Protein AF-Q1W9N3-F1 (afdb_monomer)

Mean predicted aligned error: 5.61 Å

Foldseek 3Di:
DVVVVVVVVVVVVVVVVVVVVLVVVLVVQVPPPCLVVDDPVVNVVCSVPVVD

pLDDT: mean 87.3, std 8.58, range [54.66, 95.19]

InterPro domains:
  IPR000536 Nuclear hormone receptor, ligand-binding domain [PF00104] (19-51)
  IPR000536 Nuclear hormone receptor, ligand-binding domain [PS51843] (1-52)
  IPR001723 Nuclear hormone receptor [PR00398] (17-38)
  IPR001723 Nuclear hormone receptor [PR00398] (38-52)
  IPR035500 Nuclear hormone receptor-like domain superfamily [G3DSA:1.10.565.10] (1-52)
  IPR035500 Nuclear hormone receptor-like domain superfamily [SSF48508] (3-51)
  IPR050234 Nuclear hormone receptor family NR1 subfamily [PTHR24082] (2-51)

Nearest PDB structures (foldseek):
  3dzu-assembly1_D  TM=9.464E-01  e=1.743E-04  Homo sapiens
  2q8s-assembly1_B  TM=9.363E-01  e=2.181E-04  unclassified
  4o8f-assembly3_B  TM=9.210E-01  e=2.181E-04  Homo sapiens
  4mdd-assembl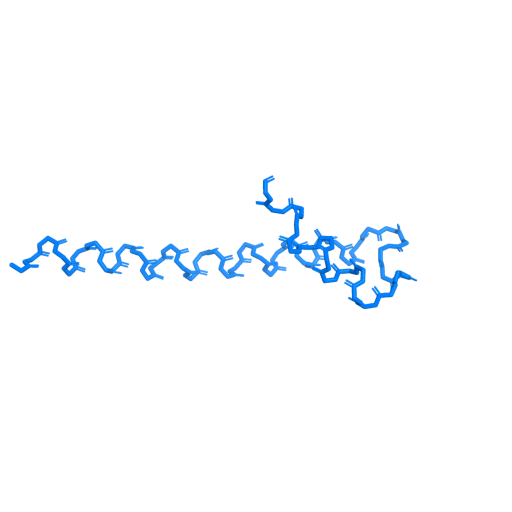y1_B  TM=8.625E-01  e=2.473E-01  Homo sapiens

Solvent-accessible surface area (backbone atoms only — not comparable to full-atom values): 3061 Å² total; per-residue (Å²): 114,72,70,58,56,54,50,50,54,52,50,54,52,51,51,54,54,49,53,52,50,52,51,52,52,52,57,52,46,59,70,40,87,66,46,72,75,46,56,72,67,54,48,51,46,50,62,67,57,68,77,112

Structure (mmCIF, N/CA/C/O backbone):
data_AF-Q1W9N3-F1
#
_entry.id   AF-Q1W9N3-F1
#
loop_
_atom_site.group_PDB
_atom_site.id
_atom_site.type_symbol
_atom_site.label_atom_id
_atom_site.label_alt_id
_atom_site.label_comp_id
_atom_site.label_asym_id
_atom_site.label_entity_id
_atom_site.label_seq_id
_atom_site.pdbx_PDB_ins_code
_atom_site.Cartn_x
_atom_site.Cartn_y
_atom_site.Cartn_z
_atom_site.occupancy
_atom_site.B_iso_or_equiv
_atom_site.auth_seq_id
_atom_site.auth_comp_id
_atom_site.auth_asym_id
_atom_site.auth_atom_id
_atom_site.pdbx_PDB_model_num
ATOM 1 N N . GLU A 1 1 ? -20.941 -5.673 28.677 1.00 62.34 1 GLU A N 1
ATOM 2 C CA . GLU A 1 1 ? -20.805 -4.794 27.489 1.00 62.34 1 GLU A CA 1
ATOM 3 C C . GLU A 1 1 ? -19.520 -3.965 27.407 1.00 62.34 1 GLU A C 1
ATOM 5 O O . GLU A 1 1 ? -18.938 -3.911 26.333 1.00 62.34 1 GLU A O 1
ATOM 10 N N . GLN A 1 2 ? -19.064 -3.305 28.477 1.00 65.12 2 GLN A N 1
ATOM 11 C CA . GLN A 1 2 ? -18.101 -2.187 28.390 1.00 65.12 2 GLN A CA 1
ATOM 12 C C . GLN A 1 2 ? -16.735 -2.516 27.747 1.00 65.12 2 GLN A C 1
ATOM 14 O O . GLN A 1 2 ? -16.196 -1.711 26.992 1.00 65.12 2 GLN A O 1
ATOM 19 N N . ASN A 1 3 ? -16.209 -3.731 27.943 1.00 72.62 3 ASN A N 1
ATOM 20 C CA . ASN A 1 3 ? -14.969 -4.174 27.286 1.00 72.62 3 ASN A CA 1
ATOM 21 C C . ASN A 1 3 ? -15.102 -4.329 25.758 1.00 72.62 3 ASN A C 1
ATOM 23 O O . ASN A 1 3 ? -14.122 -4.128 25.041 1.00 72.62 3 ASN A O 1
ATOM 27 N N . LYS A 1 4 ? -16.299 -4.648 25.238 1.00 81.19 4 LYS A N 1
ATOM 28 C CA . LYS A 1 4 ? -16.535 -4.726 23.786 1.00 81.19 4 LYS A CA 1
ATOM 29 C C . LYS A 1 4 ? -16.507 -3.341 23.146 1.00 81.19 4 LYS A C 1
ATOM 31 O O . LYS A 1 4 ? -15.894 -3.186 22.098 1.00 81.19 4 LYS A O 1
ATOM 36 N N . GLU A 1 5 ? -17.110 -2.335 23.776 1.00 83.81 5 GLU A N 1
ATOM 37 C CA . GLU A 1 5 ? -17.061 -0.958 23.263 1.00 83.81 5 GLU A CA 1
ATOM 38 C C . GLU A 1 5 ? -15.636 -0.400 23.227 1.00 83.81 5 GLU A C 1
ATOM 40 O O . GLU A 1 5 ? -15.251 0.231 22.244 1.00 83.81 5 GLU A O 1
ATOM 45 N N . VAL A 1 6 ? -14.832 -0.658 24.264 1.00 86.44 6 VAL A N 1
ATOM 46 C CA . VAL A 1 6 ? -13.421 -0.241 24.289 1.00 86.44 6 VAL A CA 1
ATOM 47 C C . VAL A 1 6 ? -12.636 -0.916 23.162 1.00 86.44 6 VAL A C 1
ATOM 49 O O . VAL A 1 6 ? -11.918 -0.236 22.428 1.00 86.44 6 VAL A O 1
ATOM 52 N N . ALA A 1 7 ? -12.822 -2.224 22.961 1.00 87.12 7 ALA A N 1
ATOM 53 C CA . ALA A 1 7 ? -12.185 -2.953 21.865 1.00 87.12 7 ALA A CA 1
ATOM 54 C C . ALA A 1 7 ? -12.601 -2.417 20.483 1.00 87.12 7 ALA A C 1
ATOM 56 O O . ALA A 1 7 ? -11.746 -2.228 19.621 1.00 87.12 7 ALA A O 1
ATOM 57 N N . ILE A 1 8 ? -13.887 -2.103 20.284 1.00 89.81 8 ILE A N 1
ATOM 58 C CA . ILE A 1 8 ? -14.399 -1.521 19.033 1.00 89.81 8 ILE A CA 1
ATOM 59 C C . ILE A 1 8 ? -13.764 -0.152 18.767 1.00 89.81 8 ILE A C 1
ATOM 61 O O . ILE A 1 8 ? -13.313 0.097 17.651 1.00 89.81 8 ILE A O 1
ATOM 65 N N . ARG A 1 9 ? -13.664 0.720 19.779 1.00 88.38 9 ARG A N 1
ATOM 66 C CA . ARG A 1 9 ? -13.028 2.043 19.630 1.00 88.38 9 ARG A CA 1
ATOM 67 C C . ARG A 1 9 ? -11.547 1.935 19.271 1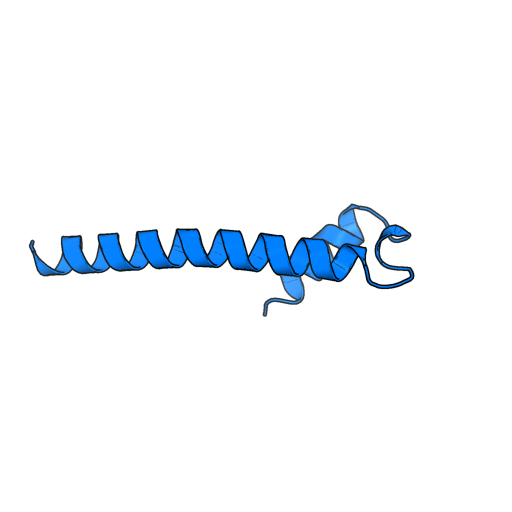.00 88.38 9 ARG A C 1
ATOM 69 O O . ARG A 1 9 ? -11.067 2.677 18.416 1.00 88.38 9 ARG A O 1
ATOM 76 N N . ILE A 1 10 ? -10.823 1.009 19.900 1.00 88.12 10 ILE A N 1
ATOM 77 C CA . ILE A 1 10 ? -9.415 0.744 19.570 1.00 88.12 10 ILE A CA 1
ATOM 78 C C . ILE A 1 10 ? -9.304 0.229 18.133 1.00 88.12 10 ILE A C 1
ATOM 80 O O . ILE A 1 10 ? -8.503 0.753 17.364 1.00 88.12 10 ILE A O 1
ATOM 84 N N . PHE A 1 11 ? -10.146 -0.730 17.743 1.00 88.12 11 PHE A N 1
ATOM 85 C CA . PHE A 1 11 ? -10.161 -1.278 16.389 1.00 88.12 11 PHE A CA 1
ATOM 86 C C . PHE A 1 11 ? -10.441 -0.200 15.338 1.00 88.12 11 PHE A C 1
ATOM 88 O O . PHE A 1 11 ? -9.701 -0.095 14.367 1.00 88.12 11 PHE A O 1
ATOM 95 N N . GLN A 1 12 ? -11.437 0.661 15.556 1.00 87.19 12 GLN A N 1
ATOM 96 C CA . GLN A 1 12 ? -11.738 1.789 14.667 1.00 87.19 12 GLN A CA 1
ATOM 97 C C . GLN A 1 12 ? -10.547 2.744 14.521 1.00 87.19 12 GLN A C 1
ATOM 99 O O . GLN A 1 12 ? -10.231 3.180 13.415 1.00 87.19 12 GLN A O 1
ATOM 104 N N . ARG A 1 13 ? -9.836 3.032 15.617 1.00 84.69 13 ARG A N 1
ATOM 105 C CA . ARG A 1 13 ? -8.633 3.869 15.568 1.00 84.69 13 ARG A CA 1
ATOM 106 C C . ARG A 1 13 ? -7.488 3.192 14.811 1.00 84.69 13 ARG A C 1
ATOM 108 O O . ARG A 1 13 ? -6.785 3.858 14.058 1.00 84.69 13 ARG A O 1
ATOM 115 N N . CYS A 1 14 ? -7.307 1.883 14.980 1.00 86.69 14 CYS A N 1
ATOM 116 C CA . CYS A 1 14 ? -6.340 1.097 14.212 1.00 86.69 14 CYS A CA 1
ATOM 117 C C . CYS A 1 14 ? -6.683 1.062 12.717 1.00 86.69 14 CYS A C 1
ATOM 119 O O . CYS A 1 14 ? -5.777 1.172 11.895 1.00 86.69 14 CYS A O 1
ATOM 121 N N . GLN A 1 15 ? -7.968 0.956 12.365 1.00 86.50 15 GLN A N 1
ATOM 122 C CA . GLN A 1 15 ? -8.436 1.013 10.977 1.00 86.50 15 GLN A CA 1
ATOM 123 C C . GLN A 1 15 ? -8.078 2.354 10.338 1.00 86.50 15 GLN A C 1
ATOM 125 O O . GLN A 1 15 ? -7.478 2.374 9.269 1.00 86.50 15 GLN A O 1
ATOM 130 N N . PHE A 1 16 ? -8.351 3.466 11.027 1.00 85.38 16 PHE A N 1
ATOM 131 C CA . PHE A 1 16 ? -8.001 4.796 10.527 1.00 85.38 16 PHE A CA 1
ATOM 132 C C . PHE A 1 16 ? -6.494 4.938 10.273 1.00 85.38 16 PHE A C 1
ATOM 134 O O . PHE A 1 16 ? -6.085 5.280 9.168 1.00 85.38 16 PHE A O 1
ATOM 141 N N . ARG A 1 17 ? -5.664 4.550 11.251 1.00 85.69 17 ARG A N 1
ATOM 142 C CA . ARG A 1 17 ? -4.199 4.564 11.100 1.00 85.69 17 ARG A CA 1
ATOM 143 C C . ARG A 1 17 ? -3.696 3.639 9.990 1.00 85.69 17 ARG A C 1
ATOM 145 O O . ARG A 1 17 ? -2.673 3.922 9.380 1.00 85.69 17 ARG A O 1
ATOM 152 N N . SER A 1 18 ? -4.388 2.527 9.739 1.00 88.75 18 SER A N 1
ATOM 153 C CA . SER A 1 18 ? -4.028 1.605 8.653 1.00 88.75 18 SER A CA 1
ATOM 154 C C . SER A 1 18 ? -4.309 2.224 7.284 1.00 88.75 18 SER A C 1
ATOM 156 O O . SER A 1 18 ? -3.513 2.046 6.370 1.00 88.75 18 SER A O 1
ATOM 158 N N . VAL A 1 19 ? -5.401 2.985 7.143 1.00 88.62 19 VAL A N 1
ATOM 159 C CA . VAL A 1 19 ? -5.704 3.719 5.904 1.00 88.62 19 VAL A CA 1
ATOM 160 C C . VAL A 1 19 ? -4.643 4.783 5.630 1.00 88.62 19 VAL A C 1
ATOM 162 O O . VAL A 1 19 ? -4.159 4.862 4.504 1.00 88.62 19 VAL A O 1
ATOM 165 N N . GLU A 1 20 ? -4.240 5.547 6.649 1.00 90.25 20 GLU A N 1
ATOM 166 C CA . GLU A 1 20 ? -3.154 6.531 6.528 1.00 90.25 20 GLU A CA 1
ATOM 167 C C . GLU A 1 20 ? -1.843 5.861 6.082 1.00 90.25 20 GLU A C 1
ATOM 169 O O . GLU A 1 20 ? -1.225 6.296 5.114 1.00 90.25 20 GLU A O 1
ATOM 174 N N . ALA A 1 21 ? -1.472 4.732 6.696 1.00 89.44 21 ALA A N 1
ATOM 175 C CA . ALA A 1 21 ? -0.272 3.987 6.314 1.00 89.44 21 ALA A CA 1
ATOM 176 C C . ALA A 1 21 ? -0.320 3.476 4.861 1.00 89.44 21 ALA A C 1
ATOM 178 O O . ALA A 1 21 ? 0.669 3.567 4.138 1.00 89.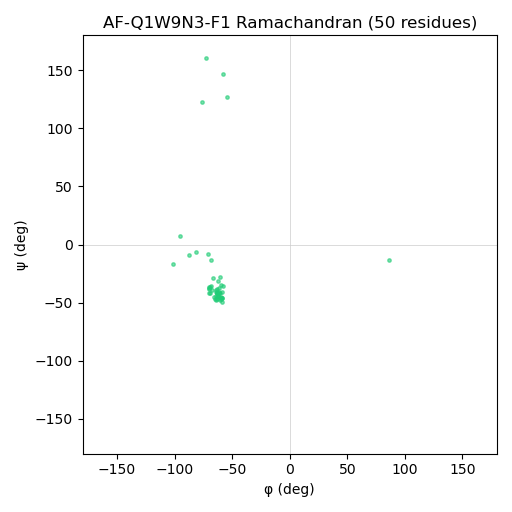44 21 ALA A O 1
ATOM 179 N N . VAL A 1 22 ? -1.470 2.970 4.397 1.00 89.56 22 VAL A N 1
ATOM 180 C CA . VAL A 1 22 ? -1.635 2.535 2.997 1.00 89.56 22 VAL A CA 1
ATOM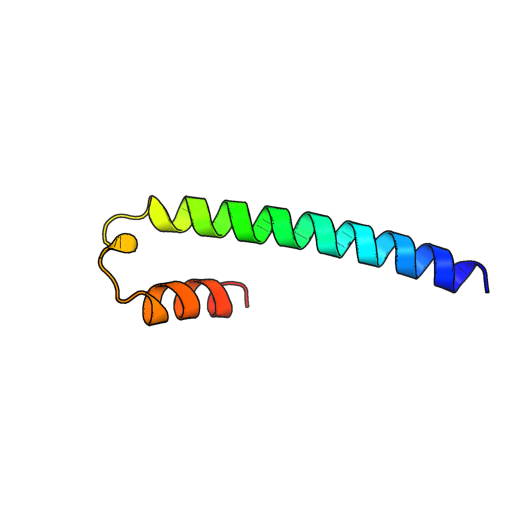 181 C C . VAL A 1 22 ? -1.483 3.712 2.032 1.00 89.56 22 VAL A C 1
ATOM 183 O O . VAL A 1 22 ? -0.884 3.552 0.966 1.00 89.56 22 VAL A O 1
ATOM 186 N N . GLN A 1 23 ? -1.986 4.895 2.392 1.00 90.94 23 GLN A N 1
ATOM 187 C CA . GLN A 1 23 ? -1.818 6.102 1.582 1.00 90.94 23 GLN A CA 1
ATOM 188 C C . GLN A 1 23 ? -0.349 6.526 1.499 1.00 90.94 23 GLN A C 1
ATOM 190 O O . GLN A 1 23 ? 0.145 6.755 0.396 1.00 90.94 23 GLN A O 1
ATOM 195 N N . GLU A 1 24 ? 0.365 6.561 2.626 1.00 92.38 24 GLU A N 1
ATOM 196 C CA . GLU A 1 24 ? 1.798 6.881 2.666 1.00 92.38 24 GLU A CA 1
ATOM 197 C C . GLU A 1 24 ? 2.630 5.899 1.828 1.00 92.38 24 GLU A C 1
ATOM 199 O O . GLU A 1 24 ? 3.462 6.322 1.025 1.00 92.38 24 GLU A O 1
ATOM 204 N N . ILE A 1 25 ? 2.366 4.592 1.948 1.00 91.75 25 ILE A N 1
ATOM 205 C CA . ILE A 1 25 ? 3.049 3.546 1.167 1.00 91.75 25 ILE A CA 1
ATOM 206 C C . ILE A 1 25 ? 2.756 3.698 -0.329 1.00 91.75 25 ILE A C 1
ATOM 208 O O . ILE A 1 25 ? 3.658 3.568 -1.157 1.00 91.75 25 ILE A O 1
ATOM 212 N N . THR A 1 26 ? 1.507 3.999 -0.686 1.00 91.06 26 THR A N 1
ATOM 213 C CA . THR A 1 26 ? 1.111 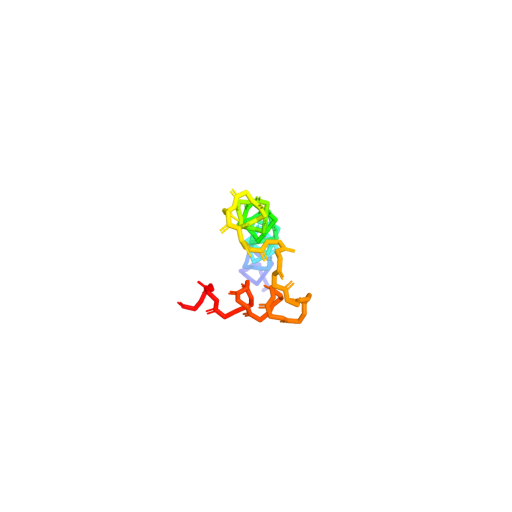4.221 -2.083 1.00 91.06 26 THR A CA 1
ATOM 214 C C . THR A 1 26 ? 1.840 5.424 -2.673 1.00 91.06 26 THR A C 1
ATOM 216 O O . THR A 1 26 ? 2.348 5.354 -3.792 1.00 91.06 26 THR A O 1
ATOM 219 N N . GLU A 1 27 ? 1.921 6.526 -1.928 1.00 92.75 27 GLU A N 1
ATOM 220 C CA . GLU A 1 27 ? 2.599 7.734 -2.394 1.00 92.75 27 GLU A CA 1
ATOM 221 C C . GLU A 1 27 ? 4.117 7.542 -2.469 1.00 92.75 27 GLU A C 1
ATOM 223 O O . GLU A 1 27 ? 4.759 7.992 -3.418 1.00 92.75 27 GLU A O 1
ATOM 228 N N . PHE A 1 28 ? 4.696 6.789 -1.534 1.00 93.62 28 PHE A N 1
ATOM 229 C CA . PHE A 1 28 ? 6.087 6.360 -1.617 1.00 93.62 28 PHE A CA 1
ATOM 230 C C . PHE A 1 28 ? 6.349 5.530 -2.881 1.00 93.62 28 PHE A C 1
ATOM 232 O O . PHE A 1 28 ? 7.292 5.819 -3.617 1.00 93.62 28 PHE A O 1
ATOM 239 N N . ALA A 1 29 ? 5.494 4.549 -3.182 1.00 91.75 29 ALA A N 1
ATOM 240 C CA . ALA A 1 29 ? 5.669 3.671 -4.335 1.00 91.75 29 ALA A CA 1
ATOM 241 C C . ALA A 1 29 ? 5.648 4.434 -5.668 1.00 91.75 29 ALA A C 1
ATOM 243 O O . ALA A 1 29 ? 6.461 4.156 -6.546 1.00 91.75 29 ALA A O 1
ATOM 244 N N . LYS A 1 30 ? 4.799 5.460 -5.805 1.00 90.38 30 LYS A N 1
ATOM 245 C CA . LYS A 1 30 ? 4.780 6.327 -7.000 1.00 90.38 30 LYS A CA 1
ATOM 246 C C . LYS A 1 30 ? 6.099 7.065 -7.239 1.00 90.38 30 LYS A C 1
ATOM 248 O O . LYS A 1 30 ? 6.419 7.372 -8.383 1.00 90.38 30 LYS A O 1
ATOM 253 N N . ASN A 1 31 ? 6.864 7.340 -6.184 1.00 92.44 31 ASN A N 1
ATOM 254 C CA . ASN A 1 31 ? 8.170 7.989 -6.291 1.00 92.44 31 ASN A CA 1
ATOM 255 C C . ASN A 1 31 ? 9.300 7.011 -6.668 1.00 92.44 31 ASN A C 1
ATOM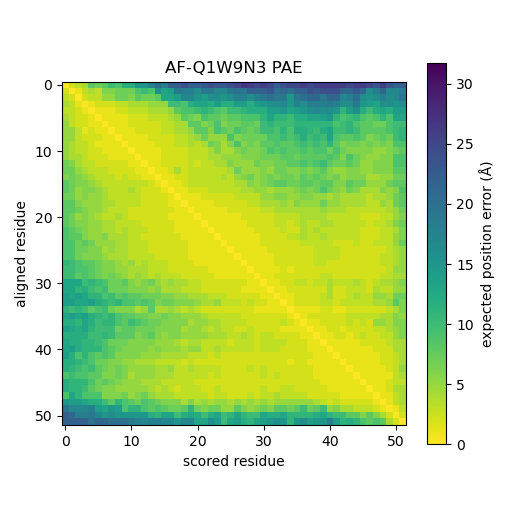 257 O O . ASN A 1 31 ? 10.423 7.448 -6.920 1.00 92.44 31 ASN A O 1
ATOM 261 N N . ILE A 1 32 ? 9.031 5.700 -6.735 1.00 92.50 32 ILE A N 1
ATOM 262 C CA . ILE A 1 32 ? 10.010 4.695 -7.161 1.00 92.50 32 ILE A CA 1
ATOM 263 C C . ILE A 1 32 ? 10.153 4.750 -8.693 1.00 92.50 32 ILE A C 1
ATOM 265 O O . ILE A 1 32 ? 9.166 4.553 -9.412 1.00 92.50 32 ILE A O 1
ATOM 269 N N . PRO A 1 33 ? 11.370 4.969 -9.230 1.00 93.88 33 PRO A N 1
ATOM 270 C CA . PRO A 1 33 ? 11.594 4.992 -10.671 1.00 93.88 33 PRO A CA 1
ATOM 271 C C . PRO A 1 33 ? 11.094 3.711 -11.349 1.00 93.88 33 PRO A C 1
ATOM 273 O O . PRO A 1 33 ? 11.461 2.605 -10.963 1.00 93.88 33 PRO A O 1
ATOM 276 N N . GLY A 1 34 ? 10.252 3.866 -12.372 1.00 91.12 34 GLY A N 1
ATOM 277 C CA . GLY A 1 34 ? 9.682 2.749 -13.129 1.00 91.12 34 GLY A CA 1
ATOM 278 C C . GLY A 1 34 ? 8.404 2.145 -12.541 1.00 91.12 34 GLY A C 1
ATOM 279 O O . GLY A 1 34 ? 7.704 1.455 -13.274 1.00 91.12 34 GLY A O 1
ATOM 280 N N . PHE A 1 35 ? 8.035 2.449 -11.291 1.00 91.62 35 PHE A N 1
ATOM 281 C CA . PHE A 1 35 ? 6.811 1.918 -10.678 1.00 91.62 35 PHE A CA 1
ATOM 282 C C . PHE A 1 35 ? 5.545 2.432 -11.372 1.00 91.62 35 PHE A C 1
ATOM 284 O O . PHE A 1 35 ? 4.670 1.653 -11.734 1.00 91.62 35 PHE A O 1
ATOM 291 N N . VAL A 1 36 ? 5.485 3.736 -11.655 1.00 92.06 36 VAL A N 1
ATOM 292 C CA . VAL A 1 36 ? 4.357 4.362 -12.373 1.00 92.06 36 VAL A CA 1
ATOM 293 C C . VAL A 1 36 ? 4.252 3.946 -13.845 1.00 92.06 36 VAL A C 1
ATOM 295 O O . VAL A 1 36 ? 3.229 4.200 -14.473 1.00 92.06 36 VAL A O 1
ATOM 298 N N . ASN A 1 37 ? 5.293 3.308 -14.391 1.00 95.19 37 ASN A N 1
ATOM 299 C CA . ASN A 1 37 ? 5.313 2.816 -15.769 1.00 95.19 37 ASN A CA 1
ATOM 300 C C . ASN A 1 37 ? 4.739 1.395 -15.896 1.00 95.19 37 ASN A C 1
ATOM 302 O O . ASN A 1 37 ? 4.578 0.909 -17.014 1.00 95.19 37 ASN A O 1
ATOM 306 N N . LEU A 1 38 ? 4.474 0.717 -14.774 1.00 93.00 38 LEU A N 1
ATOM 307 C CA . LEU A 1 38 ? 3.804 -0.582 -14.749 1.00 93.00 38 LEU A C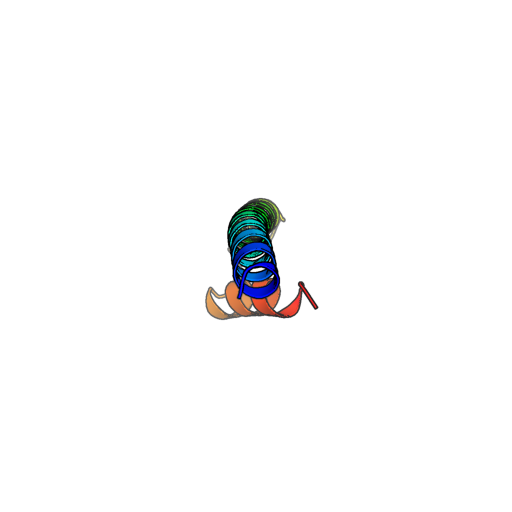A 1
ATOM 308 C C . LEU A 1 38 ? 2.315 -0.427 -15.073 1.00 93.00 38 LEU A C 1
ATOM 310 O O . LEU A 1 38 ? 1.747 0.654 -14.898 1.00 93.00 38 LEU A O 1
ATOM 314 N N . ASP A 1 39 ? 1.666 -1.518 -15.484 1.00 95.06 39 ASP A N 1
ATOM 315 C CA . ASP A 1 39 ? 0.210 -1.528 -15.627 1.00 95.06 39 ASP A CA 1
ATOM 316 C C . ASP A 1 39 ? -0.466 -1.178 -14.294 1.00 95.06 39 ASP A C 1
ATOM 318 O O . ASP A 1 39 ? 0.025 -1.519 -13.213 1.00 95.06 39 ASP A O 1
ATOM 322 N N . LEU A 1 40 ? -1.616 -0.506 -14.355 1.00 91.81 40 LEU A N 1
ATOM 323 C CA . LEU A 1 40 ? -2.342 -0.105 -13.150 1.00 91.81 40 LEU A CA 1
ATOM 324 C C . LEU A 1 40 ? -2.705 -1.321 -12.280 1.00 91.81 40 LEU A C 1
ATOM 326 O O . LEU A 1 40 ? -2.656 -1.230 -11.052 1.00 91.81 40 LEU A O 1
ATOM 330 N N . ASN A 1 41 ? -3.020 -2.468 -12.891 1.00 92.81 41 ASN A N 1
ATOM 331 C CA . ASN A 1 41 ? -3.320 -3.690 -12.147 1.00 92.81 41 ASN A CA 1
ATOM 332 C C . ASN A 1 41 ? -2.080 -4.250 -11.447 1.00 92.81 41 ASN A C 1
ATOM 334 O O . ASN A 1 41 ? -2.193 -4.747 -10.325 1.00 92.81 41 ASN A O 1
ATOM 338 N N . ASP A 1 42 ? -0.905 -4.128 -12.064 1.00 93.75 42 ASP A N 1
ATOM 339 C CA . ASP A 1 42 ? 0.359 -4.552 -11.463 1.00 93.75 42 ASP A CA 1
ATOM 340 C C . ASP A 1 42 ? 0.735 -3.641 -10.292 1.00 93.75 42 ASP A C 1
ATOM 342 O O . ASP A 1 42 ? 1.098 -4.135 -9.227 1.00 93.75 42 ASP A O 1
ATOM 346 N N . GLN A 1 43 ? 0.551 -2.322 -10.425 1.00 92.31 43 GLN A N 1
ATOM 347 C CA . GLN A 1 43 ? 0.750 -1.373 -9.322 1.00 92.31 43 GLN A CA 1
ATOM 348 C C . GLN A 1 43 ? -0.166 -1.6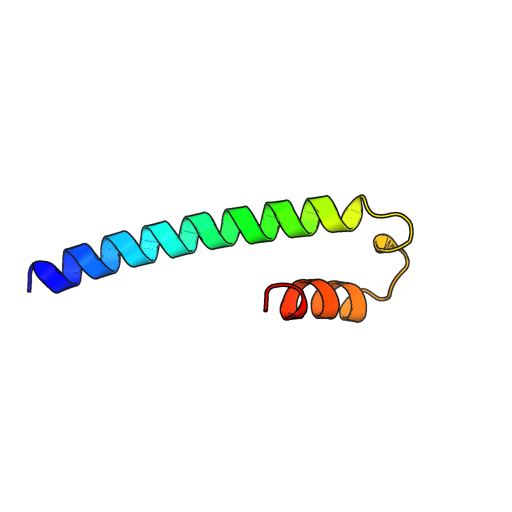95 -8.130 1.00 92.31 43 GLN A C 1
ATOM 350 O O . GLN A 1 43 ? 0.296 -1.760 -6.988 1.00 92.31 43 GLN A O 1
ATOM 355 N N . VAL A 1 44 ? -1.456 -1.955 -8.384 1.00 91.44 44 VAL A N 1
ATOM 356 C CA . VAL A 1 44 ? -2.427 -2.344 -7.344 1.00 91.44 44 VAL A CA 1
ATOM 357 C C . VAL A 1 44 ? -2.055 -3.685 -6.715 1.00 91.44 44 VAL A C 1
ATOM 359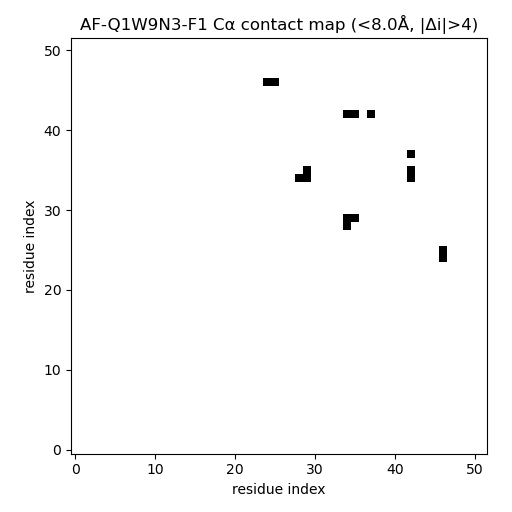 O O . VAL A 1 44 ? -2.145 -3.836 -5.498 1.00 91.44 44 VAL A O 1
ATOM 362 N N . THR A 1 45 ? -1.613 -4.654 -7.514 1.00 93.44 45 THR A N 1
ATOM 363 C CA . THR A 1 45 ? -1.193 -5.977 -7.034 1.00 93.44 45 THR A CA 1
ATOM 364 C C . THR A 1 45 ? 0.038 -5.860 -6.138 1.00 93.44 45 THR A C 1
ATOM 366 O O . THR A 1 45 ? 0.031 -6.372 -5.020 1.00 93.44 45 THR A O 1
ATOM 369 N N . LEU A 1 46 ? 1.063 -5.118 -6.559 1.00 91.75 46 LEU A N 1
ATOM 370 C CA . LEU A 1 46 ? 2.270 -4.898 -5.763 1.00 91.75 46 LEU A CA 1
ATOM 371 C C . LEU A 1 46 ? 1.967 -4.195 -4.434 1.00 91.75 46 LEU A C 1
ATOM 373 O O . LEU A 1 46 ? 2.477 -4.619 -3.401 1.00 91.75 46 LEU A O 1
ATOM 377 N N . LEU A 1 47 ? 1.093 -3.184 -4.423 1.00 90.56 47 LEU A N 1
ATOM 378 C CA . LEU A 1 47 ? 0.679 -2.512 -3.183 1.00 90.56 47 LEU A CA 1
ATOM 379 C C . LEU A 1 47 ? -0.183 -3.406 -2.286 1.00 90.56 47 LEU A C 1
ATOM 381 O O . LEU A 1 47 ? -0.054 -3.365 -1.066 1.00 90.56 47 LEU A O 1
ATOM 385 N N . LYS A 1 48 ? -1.049 -4.234 -2.874 1.00 88.62 48 LYS A N 1
ATOM 386 C CA . LYS A 1 48 ? -1.932 -5.141 -2.132 1.00 88.62 48 LYS A CA 1
ATOM 387 C C . LYS A 1 48 ? -1.168 -6.280 -1.461 1.00 88.62 48 LYS A C 1
ATOM 389 O O . LYS A 1 48 ? -1.527 -6.669 -0.354 1.00 88.62 48 LYS A O 1
ATOM 394 N N . TYR A 1 49 ? -0.149 -6.822 -2.128 1.00 89.88 49 TYR A N 1
ATOM 395 C CA . TYR A 1 49 ? 0.598 -7.988 -1.648 1.00 89.88 49 TYR A CA 1
ATOM 396 C C . TYR A 1 49 ? 1.953 -7.646 -1.019 1.00 89.88 49 TYR A C 1
ATOM 398 O O . TYR A 1 49 ? 2.482 -8.464 -0.278 1.00 89.88 49 TYR A O 1
ATOM 406 N N . GLY A 1 50 ? 2.501 -6.450 -1.247 1.00 77.38 50 GLY A N 1
ATOM 407 C CA . GLY A 1 50 ? 3.738 -5.993 -0.603 1.00 77.38 50 GLY A CA 1
ATOM 408 C C . GLY A 1 50 ? 3.595 -5.669 0.890 1.00 77.38 50 GLY A C 1
ATOM 409 O O . GLY A 1 50 ? 4.598 -5.428 1.552 1.00 77.38 50 GLY A O 1
ATOM 410 N N . VAL A 1 51 ? 2.365 -5.657 1.416 1.00 63.94 51 VAL A N 1
ATOM 411 C CA . VAL A 1 51 ? 2.038 -5.399 2.834 1.00 63.94 51 VAL A CA 1
ATOM 412 C C . VAL A 1 51 ? 1.887 -6.712 3.641 1.00 63.94 51 VAL A C 1
ATOM 414 O O . VAL A 1 51 ? 1.483 -6.674 4.802 1.00 63.94 51 VAL A O 1
ATOM 417 N N . HIS A 1 52 ? 2.198 -7.875 3.049 1.00 54.66 52 HIS A N 1
ATOM 418 C CA . HIS A 1 52 ? 2.183 -9.181 3.729 1.00 54.66 52 HIS A CA 1
ATOM 419 C C . HIS A 1 52 ? 3.477 -9.513 4.474 1.00 54.66 52 HIS A C 1
ATOM 421 O O . HIS A 1 52 ? 4.569 -9.203 3.950 1.00 54.66 52 HIS A O 1
#

Organism: NCBI:txid8843

Sequence (52 aa):
EQNKEVAIRIFQRCQFRSVEAVQEITEFAKNIPGFVNLDLNDQVTLLKYGVH

Secondary structure (DSSP, 8-state):
-HHHHHHHHHHHHHHHHHHHHHHHHHHHHHTSTTGGGS-HHHHHHHHHHTT-

Radius of gyration: 15.75 Å; Cα contacts (8 Å, |Δi|>4): 8; chains: 1; bounding box: 32×17×44 Å